Protein AF-A0A965MTM0-F1 (afdb_monomer_lite)

Foldseek 3Di:
DVVQLVCLLVPDDDDDDDPDQDPLRVLVVQLVVDDPVCSLVSLLSCLVRPAKDKGWDWFAWDVGDTDIQIFIDGSDPVNSVCSNVVVSVCRQVCLVVVVVVVGDASLNSLLVCVVVNTHPPVRSCVSHPDNVVNVVSNVD

Sequence (140 aa):
IASAITIAETGHLVFATLHTNSAAQSIDRMIDVFPSHQQPQIRSQLSNILMAICSQRLVPTIGGGRIAAAEILVATPAVRNIIREGKTHQLEAVIQTGAEHGMQSMDKTLVNLIHAGTISYEEARNYAIDIDELDRLMRS

Structure (mmCIF, N/CA/C/O backbone):
data_AF-A0A965MTM0-F1
#
_entry.id   AF-A0A965MTM0-F1
#
loop_
_atom_site.group_PDB
_atom_site.id
_atom_site.type_symbol
_atom_site.label_atom_id
_atom_site.label_alt_id
_atom_site.label_comp_id
_atom_site.label_asym_id
_atom_site.label_entity_id
_atom_site.label_seq_id
_atom_site.pdbx_PDB_ins_code
_atom_site.Cartn_x
_atom_site.Cartn_y
_atom_site.Cartn_z
_atom_site.occupancy
_atom_site.B_iso_or_equiv
_atom_site.auth_seq_id
_atom_site.auth_comp_id
_atom_site.auth_asym_id
_atom_site.auth_atom_id
_atom_site.pdbx_PDB_model_num
ATOM 1 N N . ILE A 1 1 ? -2.509 -9.564 -14.904 1.00 80.50 1 ILE A N 1
ATOM 2 C CA . ILE A 1 1 ? -1.545 -8.491 -14.545 1.00 80.50 1 ILE A CA 1
ATOM 3 C C . ILE A 1 1 ? -0.636 -8.151 -15.726 1.00 80.50 1 ILE A C 1
ATOM 5 O O . ILE A 1 1 ? -0.585 -6.985 -16.076 1.00 80.50 1 ILE A O 1
ATOM 9 N N . ALA A 1 2 ? -0.006 -9.122 -16.404 1.00 83.12 2 ALA A N 1
ATOM 10 C CA . ALA A 1 2 ? 0.876 -8.845 -17.551 1.00 83.12 2 ALA A CA 1
ATOM 11 C C . ALA A 1 2 ? 0.271 -7.921 -18.627 1.00 83.12 2 ALA A C 1
ATOM 13 O O . ALA A 1 2 ? 0.848 -6.882 -18.922 1.00 83.12 2 ALA A O 1
ATOM 14 N N . SER A 1 3 ? -0.933 -8.215 -19.127 1.00 87.50 3 SER A N 1
ATOM 15 C CA . SER A 1 3 ? -1.598 -7.347 -20.112 1.00 87.50 3 SER A CA 1
ATOM 16 C C . SER A 1 3 ? -1.882 -5.936 -19.583 1.00 87.50 3 SER A C 1
ATOM 18 O O . SER A 1 3 ? -1.810 -4.978 -20.341 1.00 87.50 3 SER A O 1
ATOM 20 N N . ALA A 1 4 ? -2.165 -5.789 -18.284 1.00 89.00 4 ALA A N 1
ATOM 21 C CA . ALA A 1 4 ? -2.399 -4.483 -17.666 1.00 89.00 4 ALA A CA 1
ATOM 22 C C . ALA A 1 4 ? -1.126 -3.622 -17.658 1.00 89.00 4 ALA A C 1
ATOM 24 O O . ALA A 1 4 ? -1.208 -2.427 -17.925 1.00 89.00 4 ALA A O 1
ATOM 25 N N . ILE A 1 5 ? 0.041 -4.236 -17.421 1.00 88.31 5 ILE A N 1
ATOM 26 C CA . ILE A 1 5 ? 1.348 -3.564 -17.482 1.00 88.31 5 ILE A CA 1
ATOM 27 C C . ILE A 1 5 ? 1.602 -3.035 -18.897 1.00 88.31 5 ILE A C 1
ATOM 29 O O . ILE A 1 5 ? 1.902 -1.857 -19.060 1.00 88.31 5 ILE A O 1
ATOM 33 N N . THR A 1 6 ? 1.397 -3.868 -19.921 1.00 89.38 6 THR A N 1
ATOM 34 C CA . THR A 1 6 ? 1.574 -3.460 -21.324 1.00 89.38 6 THR A CA 1
ATOM 35 C C . THR A 1 6 ? 0.621 -2.333 -21.724 1.00 89.38 6 THR A C 1
ATOM 37 O O . THR A 1 6 ? 1.037 -1.359 -22.342 1.00 89.38 6 THR A O 1
ATOM 40 N N . ILE A 1 7 ? -0.660 -2.429 -21.355 1.00 91.19 7 ILE A N 1
ATOM 41 C CA . ILE A 1 7 ? -1.649 -1.396 -21.693 1.00 91.19 7 ILE A CA 1
ATOM 42 C C . ILE A 1 7 ? -1.277 -0.061 -21.028 1.00 91.19 7 ILE A C 1
ATOM 44 O O . ILE A 1 7 ? -1.293 0.976 -21.694 1.00 91.19 7 ILE A O 1
ATOM 48 N N . ALA A 1 8 ? -0.870 -0.083 -19.757 1.00 93.31 8 ALA A N 1
ATOM 49 C CA . ALA A 1 8 ? -0.430 1.117 -19.050 1.00 93.31 8 ALA A CA 1
ATOM 50 C C . ALA A 1 8 ? 0.850 1.727 -19.651 1.00 93.31 8 ALA A C 1
ATOM 52 O O . ALA A 1 8 ? 0.950 2.945 -19.776 1.00 93.31 8 ALA A O 1
ATOM 53 N N . GLU A 1 9 ? 1.798 0.900 -20.100 1.00 90.56 9 GLU A N 1
ATOM 54 C CA . GLU A 1 9 ? 3.029 1.351 -20.769 1.00 90.56 9 GLU A CA 1
ATOM 55 C C . GLU A 1 9 ? 2.751 2.080 -22.096 1.00 90.56 9 GLU A C 1
ATOM 57 O O . GLU A 1 9 ? 3.474 3.001 -22.465 1.00 90.56 9 GLU A O 1
ATOM 62 N N . THR A 1 10 ? 1.652 1.739 -22.777 1.00 93.38 10 THR A N 1
ATOM 63 C CA . THR A 1 10 ? 1.199 2.433 -23.999 1.00 93.38 10 THR A CA 1
ATOM 64 C C . THR A 1 10 ? 0.397 3.718 -23.741 1.00 93.38 10 THR A C 1
ATOM 66 O O . THR A 1 10 ? -0.134 4.301 -24.684 1.00 93.38 10 THR A O 1
ATOM 69 N N . GLY A 1 11 ? 0.301 4.178 -22.487 1.00 92.19 11 GLY A N 1
ATOM 70 C CA . GLY A 1 11 ? -0.297 5.472 -22.131 1.00 92.19 11 GLY A CA 1
ATOM 71 C C . GLY A 1 11 ? -1.769 5.433 -21.709 1.00 92.19 11 GLY A C 1
ATOM 72 O O . GLY A 1 11 ? -2.384 6.486 -21.549 1.00 92.19 11 GLY A O 1
ATOM 73 N N . HIS A 1 12 ? -2.349 4.250 -21.505 1.00 96.81 12 HIS A N 1
ATOM 74 C CA . HIS A 1 12 ? -3.726 4.116 -21.025 1.00 96.81 12 HIS A CA 1
ATOM 75 C C . HIS A 1 12 ? -3.786 4.094 -19.493 1.00 96.81 12 HIS A C 1
ATOM 77 O O . HIS A 1 12 ? -2.943 3.489 -18.832 1.00 96.81 12 HIS A O 1
ATOM 83 N N . LEU A 1 13 ? -4.839 4.674 -18.915 1.00 96.19 13 LEU A N 1
ATOM 84 C CA . LEU A 1 13 ? -5.141 4.482 -17.498 1.00 96.19 13 LEU A CA 1
ATOM 85 C C . LEU A 1 13 ? -5.776 3.103 -17.293 1.00 96.19 13 LEU A C 1
ATOM 87 O O . LEU A 1 13 ? -6.840 2.816 -17.842 1.00 96.19 13 LEU A O 1
ATOM 91 N N . VAL A 1 14 ? -5.135 2.264 -16.482 1.00 96.81 14 VAL A N 1
ATOM 92 C CA . VAL A 1 14 ? -5.587 0.896 -16.213 1.00 96.81 14 VAL A CA 1
ATOM 93 C C . VAL A 1 14 ? -5.918 0.732 -14.739 1.00 96.81 14 VAL A C 1
ATOM 95 O O . VAL A 1 14 ? -5.100 1.035 -13.874 1.00 96.81 14 VAL A O 1
ATOM 98 N N . PHE A 1 15 ? -7.097 0.180 -14.465 1.00 96.25 15 PHE A N 1
ATOM 99 C CA . PHE A 1 15 ? -7.473 -0.298 -13.141 1.00 96.25 15 PHE A CA 1
ATOM 100 C C . PHE A 1 15 ? -7.349 -1.818 -13.098 1.00 96.25 15 PHE A C 1
ATOM 102 O O . PHE A 1 15 ? -7.802 -2.519 -14.003 1.00 96.25 15 PHE A O 1
ATOM 109 N N . ALA A 1 16 ? -6.731 -2.328 -12.038 1.00 95.06 16 ALA A N 1
ATOM 110 C CA . ALA A 1 16 ? -6.593 -3.754 -11.789 1.00 95.06 16 ALA A CA 1
ATOM 111 C C . ALA A 1 16 ? -6.789 -4.039 -10.299 1.00 95.06 16 ALA A C 1
ATOM 113 O O . ALA A 1 16 ? -6.523 -3.183 -9.458 1.00 95.06 16 ALA A O 1
ATOM 114 N N . THR A 1 17 ? -7.237 -5.251 -9.982 1.00 95.81 17 THR A N 1
ATOM 115 C CA . THR A 1 17 ? -7.445 -5.709 -8.607 1.00 95.81 17 THR A CA 1
ATOM 116 C C . THR A 1 17 ? -6.544 -6.900 -8.298 1.00 95.81 17 THR A C 1
ATOM 118 O O . THR A 1 17 ? -6.274 -7.747 -9.155 1.00 95.81 17 THR A O 1
ATOM 121 N N . LEU A 1 18 ? -6.040 -6.942 -7.066 1.00 95.62 18 LEU A N 1
ATOM 122 C CA . LEU A 1 18 ? -5.237 -8.033 -6.523 1.00 95.62 18 LEU A CA 1
ATOM 123 C C . LEU A 1 18 ? -5.784 -8.426 -5.147 1.00 95.62 18 LEU A C 1
ATOM 125 O O . LEU A 1 18 ? -6.395 -7.617 -4.456 1.00 95.62 18 LEU A O 1
ATOM 129 N N . HIS A 1 19 ? -5.537 -9.674 -4.754 1.00 94.69 19 HIS A N 1
ATOM 130 C CA . HIS A 1 19 ? -5.898 -10.206 -3.438 1.00 94.69 19 HIS A CA 1
ATOM 131 C C . HIS A 1 19 ? -4.686 -10.147 -2.503 1.00 94.69 19 HIS A C 1
ATOM 133 O O . HIS A 1 19 ? -4.147 -11.172 -2.091 1.00 94.69 19 HIS A O 1
ATOM 139 N N . THR A 1 20 ? -4.212 -8.934 -2.251 1.00 94.50 20 THR A N 1
ATOM 140 C CA . THR A 1 20 ? -3.052 -8.633 -1.408 1.00 94.50 20 THR A CA 1
ATOM 141 C C . THR A 1 20 ? -3.453 -7.676 -0.298 1.00 94.50 20 THR A C 1
ATOM 143 O O . THR A 1 20 ? -4.433 -6.944 -0.395 1.00 94.50 20 THR A O 1
ATOM 146 N N . ASN A 1 21 ? -2.698 -7.728 0.788 1.00 92.00 21 ASN A N 1
ATOM 147 C CA . ASN A 1 21 ? -3.033 -7.079 2.045 1.00 92.00 21 ASN A CA 1
ATOM 148 C C . ASN A 1 21 ? -2.379 -5.707 2.231 1.00 92.00 21 ASN A C 1
ATOM 150 O O . ASN A 1 21 ? -2.842 -4.943 3.070 1.00 92.00 21 ASN A O 1
ATOM 154 N N . SER A 1 22 ? -1.330 -5.407 1.466 1.00 95.38 22 SER A N 1
ATOM 155 C CA . SER A 1 22 ? -0.614 -4.132 1.503 1.00 95.38 22 SER A CA 1
ATOM 156 C C . SER A 1 22 ? -0.092 -3.747 0.123 1.00 95.38 22 SER A C 1
ATOM 158 O O . SER A 1 22 ? -0.040 -4.562 -0.809 1.00 95.38 22 SER A O 1
ATOM 160 N N . ALA A 1 23 ? 0.342 -2.501 -0.013 1.00 96.75 23 ALA A N 1
ATOM 161 C CA . ALA A 1 23 ? 0.907 -1.958 -1.230 1.00 96.75 23 ALA A CA 1
ATOM 162 C C . ALA A 1 23 ? 2.249 -2.620 -1.561 1.00 96.75 23 ALA A C 1
ATOM 164 O O . ALA A 1 23 ? 2.482 -2.973 -2.718 1.00 96.75 23 ALA A O 1
ATOM 165 N N . ALA A 1 24 ? 3.086 -2.874 -0.548 1.00 96.31 24 ALA A N 1
ATOM 166 C CA . ALA A 1 24 ? 4.340 -3.609 -0.711 1.00 96.31 24 ALA A CA 1
ATOM 167 C C . ALA A 1 24 ? 4.087 -5.027 -1.247 1.00 96.31 24 ALA A C 1
ATOM 169 O O . ALA A 1 24 ? 4.606 -5.385 -2.303 1.00 96.31 24 ALA A O 1
ATOM 170 N N . GLN A 1 25 ? 3.183 -5.780 -0.607 1.00 96.12 25 GLN A N 1
ATOM 171 C CA . GLN A 1 25 ? 2.831 -7.131 -1.052 1.00 96.12 25 GLN A CA 1
ATOM 172 C C . GLN A 1 25 ? 2.213 -7.132 -2.457 1.00 96.12 25 GLN A C 1
ATOM 174 O O . GLN A 1 25 ? 2.441 -8.052 -3.240 1.00 96.12 25 GLN A O 1
ATOM 179 N N . SER A 1 26 ? 1.429 -6.106 -2.795 1.00 96.88 26 SER A N 1
ATOM 180 C CA . SER A 1 26 ? 0.857 -5.943 -4.134 1.00 96.88 26 SER A CA 1
ATOM 181 C C . SER A 1 26 ? 1.950 -5.809 -5.195 1.00 96.88 26 SER A C 1
ATOM 183 O O . SER A 1 26 ? 1.860 -6.445 -6.243 1.00 96.88 26 SER A O 1
ATOM 185 N N . ILE A 1 27 ? 2.994 -5.022 -4.922 1.00 97.00 27 ILE A N 1
ATOM 186 C CA . ILE A 1 27 ? 4.141 -4.849 -5.824 1.00 97.00 27 ILE A CA 1
ATOM 187 C C . ILE A 1 27 ? 4.918 -6.153 -5.974 1.00 97.00 27 ILE A C 1
ATOM 189 O O . ILE A 1 27 ? 5.141 -6.582 -7.107 1.00 97.00 27 ILE A O 1
ATOM 193 N N . ASP A 1 28 ? 5.261 -6.810 -4.865 1.00 96.31 28 ASP A N 1
ATOM 194 C CA . ASP A 1 28 ? 5.970 -8.094 -4.898 1.00 96.31 28 ASP A CA 1
ATOM 195 C C . ASP A 1 28 ? 5.166 -9.126 -5.696 1.00 96.31 28 ASP A C 1
ATOM 197 O O . ASP A 1 28 ? 5.670 -9.730 -6.641 1.00 96.31 28 ASP A O 1
ATOM 201 N N . ARG A 1 29 ? 3.854 -9.228 -5.443 1.00 95.69 29 ARG A N 1
ATOM 202 C CA . ARG A 1 29 ? 2.974 -10.148 -6.170 1.00 95.69 29 ARG A CA 1
ATOM 203 C C . ARG A 1 29 ? 2.872 -9.827 -7.661 1.00 95.69 29 ARG A C 1
ATOM 205 O O . ARG A 1 29 ? 2.772 -10.754 -8.462 1.00 95.69 29 ARG A O 1
ATOM 212 N N . MET A 1 30 ? 2.876 -8.551 -8.049 1.00 95.56 30 MET A N 1
ATOM 213 C CA . MET A 1 30 ? 2.887 -8.151 -9.461 1.00 95.56 30 MET A CA 1
ATOM 214 C C . MET A 1 30 ? 4.183 -8.559 -10.171 1.00 95.56 30 MET A C 1
ATOM 216 O O . MET A 1 30 ? 4.140 -8.825 -11.370 1.00 95.56 30 MET A O 1
ATOM 220 N N . ILE A 1 31 ? 5.308 -8.632 -9.457 1.00 95.75 31 ILE A N 1
ATOM 221 C CA . ILE A 1 31 ? 6.614 -9.022 -10.005 1.00 95.75 31 ILE A CA 1
ATOM 222 C C . ILE A 1 31 ? 6.772 -10.552 -10.007 1.00 95.75 31 ILE A C 1
ATOM 224 O O . ILE A 1 31 ? 7.181 -11.127 -11.015 1.00 95.75 31 ILE A O 1
ATOM 228 N N . ASP A 1 32 ? 6.385 -11.225 -8.924 1.00 94.69 32 ASP A N 1
ATOM 229 C CA . ASP A 1 32 ? 6.627 -12.657 -8.696 1.00 94.69 32 ASP A CA 1
ATOM 230 C C . ASP A 1 32 ? 5.834 -13.594 -9.614 1.00 94.69 32 ASP A C 1
ATOM 232 O O . ASP A 1 32 ? 6.151 -14.777 -9.723 1.00 94.69 32 ASP A O 1
ATOM 236 N N . VAL A 1 33 ? 4.806 -13.091 -10.304 1.00 94.00 33 VAL A N 1
ATOM 237 C CA . VAL A 1 33 ? 4.089 -13.873 -11.328 1.00 94.00 33 VAL A CA 1
ATOM 238 C C . VAL A 1 33 ? 4.915 -14.089 -12.599 1.00 94.00 33 V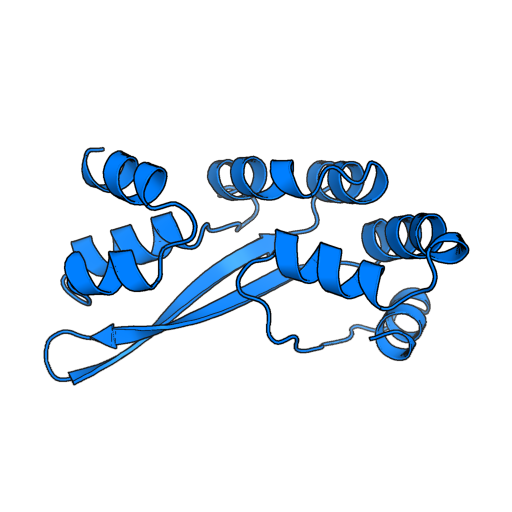AL A C 1
ATOM 240 O O . VAL A 1 33 ? 4.529 -14.903 -13.438 1.00 94.00 33 VAL A O 1
ATOM 243 N N . PHE A 1 34 ? 6.031 -13.373 -12.757 1.00 94.94 34 PHE A N 1
ATOM 244 C CA . PHE A 1 34 ? 6.928 -13.503 -13.898 1.00 94.94 34 PHE A CA 1
ATOM 245 C C . PHE A 1 34 ? 8.147 -14.378 -13.569 1.00 94.94 34 PHE A C 1
ATOM 247 O O . PHE A 1 34 ? 8.614 -14.395 -12.425 1.00 94.94 34 PHE A O 1
ATOM 254 N N . PRO A 1 35 ? 8.725 -15.067 -14.574 1.00 96.81 35 PRO A N 1
ATOM 255 C CA . PRO A 1 35 ? 9.971 -15.810 -14.409 1.00 96.81 35 PRO A CA 1
ATOM 256 C C . PRO A 1 35 ? 11.102 -14.930 -13.865 1.00 96.81 35 PRO A C 1
ATOM 258 O O . PRO A 1 35 ? 11.241 -13.779 -14.277 1.00 96.81 35 PRO A O 1
ATOM 261 N N . SER A 1 36 ? 11.973 -15.483 -13.016 1.00 95.56 36 SER A N 1
ATOM 262 C CA . SER A 1 36 ? 13.019 -14.726 -12.303 1.00 95.56 36 SER A CA 1
ATOM 263 C C . SER A 1 36 ? 13.927 -13.886 -13.209 1.00 95.56 36 SER A C 1
ATOM 265 O O . SER A 1 36 ? 14.341 -12.799 -12.822 1.00 95.56 36 SER A O 1
ATOM 267 N N . HIS A 1 37 ? 14.197 -14.339 -14.438 1.00 96.31 37 HIS A N 1
ATOM 268 C CA . HIS A 1 37 ? 15.009 -13.592 -15.405 1.00 96.31 37 HIS A CA 1
ATOM 269 C C . HIS A 1 37 ? 14.312 -12.334 -15.961 1.00 96.31 37 HIS A C 1
ATOM 271 O O . HIS A 1 37 ? 14.991 -11.421 -16.417 1.00 96.31 37 HIS A O 1
ATOM 277 N N . GLN A 1 38 ? 12.975 -12.266 -15.918 1.00 96.12 38 GLN A N 1
ATOM 278 C CA . GLN A 1 38 ? 12.182 -11.114 -16.375 1.00 96.12 38 GLN A CA 1
ATOM 279 C C . GLN A 1 38 ? 11.871 -10.135 -15.241 1.00 96.12 38 GLN A C 1
ATOM 281 O O . GLN A 1 38 ? 11.613 -8.960 -15.495 1.00 96.12 38 GLN A O 1
ATOM 286 N N . GLN A 1 39 ? 11.911 -10.587 -13.985 1.00 96.44 39 GLN A N 1
ATOM 287 C CA . G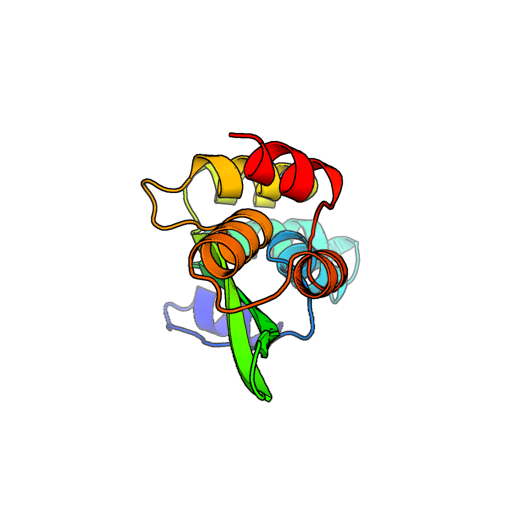LN A 1 39 ? 11.541 -9.772 -12.826 1.00 96.44 39 GLN A CA 1
ATOM 288 C C . GLN A 1 39 ? 12.275 -8.421 -12.737 1.00 96.44 39 GLN A C 1
ATOM 290 O O . GLN A 1 39 ? 11.605 -7.433 -12.432 1.00 96.44 39 GLN A O 1
ATOM 295 N N . PRO A 1 40 ? 13.589 -8.300 -13.038 1.00 96.62 40 PRO A N 1
ATOM 296 C CA . PRO 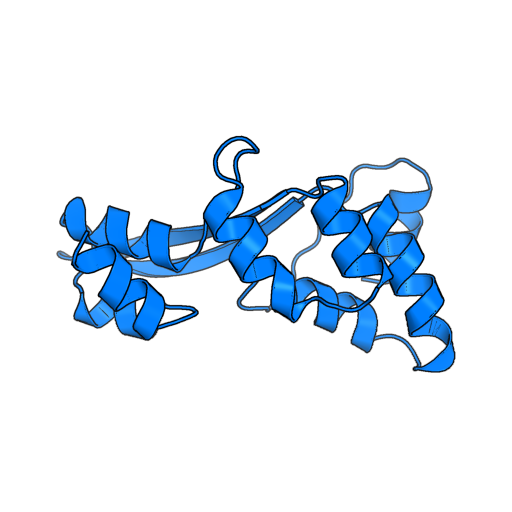A 1 40 ? 14.259 -6.996 -13.040 1.00 96.62 40 PRO A CA 1
ATOM 297 C C . PRO A 1 40 ? 13.661 -6.014 -14.058 1.00 96.62 40 PRO A C 1
ATOM 299 O O . PRO A 1 40 ? 13.478 -4.834 -13.754 1.00 96.62 40 PRO A O 1
ATOM 302 N N . GLN A 1 41 ? 13.304 -6.501 -15.251 1.00 95.12 41 GLN A N 1
ATOM 303 C CA . GLN A 1 41 ? 12.667 -5.689 -16.287 1.00 95.12 41 GLN A CA 1
ATOM 304 C C . GLN A 1 41 ? 11.256 -5.270 -15.864 1.00 95.12 41 GLN A C 1
ATOM 306 O O . GLN A 1 41 ? 10.945 -4.080 -15.895 1.00 95.12 41 GLN A O 1
ATOM 311 N N . ILE A 1 42 ? 10.437 -6.221 -15.404 1.00 96.00 42 ILE A N 1
ATOM 312 C CA . ILE A 1 42 ? 9.066 -5.961 -14.939 1.00 96.00 42 ILE A CA 1
ATOM 313 C C . ILE A 1 42 ? 9.057 -4.944 -13.800 1.00 96.00 42 ILE A C 1
ATOM 315 O O . ILE A 1 42 ? 8.233 -4.035 -13.779 1.00 96.00 42 ILE A O 1
ATOM 319 N N . ARG A 1 43 ? 10.007 -5.052 -12.872 1.00 96.44 43 ARG A N 1
ATOM 320 C CA . ARG A 1 43 ? 10.187 -4.111 -11.765 1.00 96.44 43 ARG A CA 1
ATOM 321 C C . ARG A 1 43 ? 10.492 -2.698 -12.253 1.00 96.44 43 ARG A C 1
ATOM 323 O O . ARG A 1 43 ? 9.885 -1.741 -11.776 1.00 96.44 43 ARG A O 1
ATOM 330 N N . SER A 1 44 ? 11.396 -2.565 -13.224 1.00 95.62 44 SER A N 1
ATOM 331 C CA . SER A 1 44 ? 11.699 -1.275 -13.851 1.00 95.62 44 SER A CA 1
ATOM 332 C C . SER A 1 44 ? 10.465 -0.687 -14.544 1.00 95.62 44 SER A C 1
ATOM 334 O O . SER A 1 44 ? 10.114 0.466 -14.290 1.00 95.62 44 SER A O 1
ATOM 336 N N . GLN A 1 45 ? 9.745 -1.491 -15.333 1.00 95.50 45 GLN A N 1
ATOM 337 C CA . GLN A 1 45 ? 8.513 -1.066 -16.004 1.00 95.50 45 GLN A CA 1
ATOM 338 C C . GLN A 1 45 ? 7.450 -0.621 -14.998 1.00 95.50 45 GLN A C 1
ATOM 340 O O . GLN A 1 45 ? 6.950 0.498 -15.094 1.00 95.50 45 GLN A O 1
ATOM 345 N N . LEU A 1 46 ? 7.173 -1.444 -13.981 1.00 96.31 46 LEU A N 1
ATOM 346 C CA . LEU A 1 46 ? 6.209 -1.148 -12.923 1.00 96.31 46 LEU A CA 1
ATOM 347 C C . LEU A 1 46 ? 6.551 0.161 -12.200 1.00 96.31 46 LEU A C 1
ATOM 349 O O . LEU A 1 46 ? 5.660 0.973 -11.966 1.00 96.31 46 LEU A O 1
ATOM 353 N N . SER A 1 47 ? 7.836 0.416 -11.926 1.00 97.06 47 SER A N 1
ATOM 354 C CA . SER A 1 47 ? 8.287 1.678 -11.322 1.00 97.06 47 SER A CA 1
ATOM 355 C C . SER A 1 47 ? 7.958 2.914 -12.168 1.00 97.06 47 SER A C 1
ATOM 357 O O . SER A 1 47 ? 7.854 4.011 -11.625 1.00 97.06 47 SER A O 1
ATOM 359 N N . ASN A 1 48 ? 7.773 2.768 -13.480 1.00 95.06 48 ASN A N 1
ATOM 360 C CA . ASN A 1 48 ? 7.459 3.873 -14.385 1.00 95.06 48 ASN A CA 1
ATOM 361 C C . ASN A 1 48 ? 5.948 4.037 -14.600 1.00 95.06 48 ASN A C 1
ATOM 363 O O . ASN A 1 48 ? 5.472 5.166 -14.683 1.00 95.06 48 ASN A O 1
ATOM 367 N N . ILE A 1 49 ? 5.185 2.944 -14.620 1.00 96.06 49 ILE A N 1
ATOM 368 C CA . ILE A 1 49 ? 3.745 2.985 -14.935 1.00 96.06 49 ILE A CA 1
ATOM 369 C C . ILE A 1 49 ? 2.829 3.026 -13.705 1.00 96.06 49 ILE A C 1
ATOM 371 O O . ILE A 1 49 ? 1.672 3.420 -13.827 1.00 96.06 49 ILE A O 1
ATOM 375 N N . LEU A 1 50 ? 3.303 2.607 -12.525 1.00 97.31 50 LEU A N 1
ATOM 376 C CA . LEU A 1 50 ? 2.476 2.606 -11.318 1.00 97.31 50 LEU A CA 1
ATOM 377 C C . LEU A 1 50 ? 2.079 4.043 -10.959 1.00 97.31 50 LEU A C 1
ATOM 379 O O . LEU A 1 50 ? 2.920 4.943 -10.969 1.00 97.31 50 LEU A O 1
ATOM 383 N N . MET A 1 51 ? 0.805 4.242 -10.615 1.00 97.56 51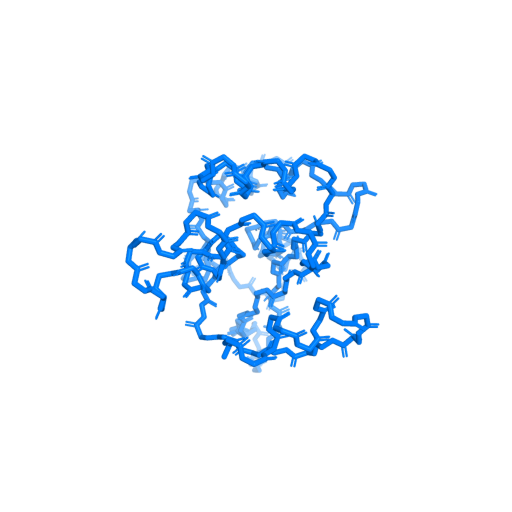 MET A N 1
ATOM 384 C CA . MET A 1 51 ? 0.274 5.541 -10.186 1.00 97.56 51 MET A CA 1
ATOM 385 C C . MET A 1 51 ? -0.065 5.550 -8.698 1.00 97.56 51 MET A C 1
ATOM 387 O O . MET A 1 51 ? 0.418 6.407 -7.960 1.00 97.56 51 MET A O 1
ATOM 391 N N . ALA A 1 52 ? -0.856 4.578 -8.252 1.00 98.06 52 ALA A N 1
ATOM 392 C CA . ALA A 1 52 ? -1.217 4.406 -6.855 1.00 98.06 52 ALA A CA 1
ATOM 393 C C . ALA A 1 52 ? -1.620 2.953 -6.576 1.00 98.06 52 ALA A C 1
ATOM 395 O O . ALA A 1 52 ? -1.967 2.211 -7.497 1.00 98.06 52 ALA A O 1
ATOM 396 N N . ILE A 1 53 ? -1.597 2.570 -5.302 1.00 98.38 53 ILE A N 1
ATOM 397 C CA . ILE A 1 53 ? -2.175 1.322 -4.800 1.00 98.38 53 ILE A CA 1
ATOM 398 C C . ILE A 1 53 ? -3.101 1.668 -3.641 1.00 98.38 53 ILE A C 1
ATOM 400 O O . ILE A 1 53 ? -2.731 2.450 -2.768 1.00 98.38 53 ILE A O 1
ATOM 404 N N . CYS A 1 54 ? -4.292 1.075 -3.643 1.00 98.19 54 CYS A N 1
ATOM 405 C CA . CYS A 1 54 ? -5.240 1.151 -2.542 1.00 98.19 54 CYS A CA 1
ATOM 406 C C . CYS A 1 54 ? -5.495 -0.264 -2.015 1.00 98.19 54 CYS A C 1
ATOM 408 O O . CYS A 1 54 ? -6.106 -1.077 -2.712 1.00 98.19 54 CYS A O 1
ATOM 410 N N . SER A 1 55 ? -5.015 -0.554 -0.807 1.00 97.31 55 SER A N 1
ATOM 411 C CA . SER A 1 55 ? -5.234 -1.837 -0.127 1.00 97.31 55 SER A CA 1
ATOM 412 C C . SER A 1 55 ? -6.376 -1.662 0.867 1.00 97.31 55 SER A C 1
ATOM 414 O O . SER A 1 55 ? -6.282 -0.825 1.761 1.00 97.31 55 SER A O 1
ATOM 416 N N . GLN A 1 56 ? -7.464 -2.419 0.724 1.00 97.25 56 GLN A N 1
ATOM 417 C CA . GLN A 1 56 ? -8.687 -2.213 1.507 1.00 97.25 56 GLN A CA 1
ATOM 418 C C . GLN A 1 56 ? -9.014 -3.415 2.389 1.00 97.25 56 GLN A C 1
ATOM 420 O O . GLN A 1 56 ? -8.882 -4.567 1.976 1.00 97.25 56 GLN A O 1
ATOM 425 N N . ARG A 1 57 ? -9.507 -3.134 3.596 1.00 96.00 57 ARG A N 1
ATOM 426 C CA . ARG A 1 57 ? -10.012 -4.117 4.556 1.00 96.00 57 ARG A CA 1
ATOM 427 C C . ARG A 1 57 ? -11.362 -3.650 5.081 1.00 96.00 57 ARG A C 1
ATOM 429 O O . ARG A 1 57 ? -11.510 -2.505 5.490 1.00 96.00 57 ARG A O 1
ATOM 436 N N . LEU A 1 58 ? -12.355 -4.535 5.077 1.00 97.31 58 LEU A N 1
ATOM 437 C CA . LEU A 1 58 ? -13.641 -4.250 5.712 1.00 97.31 58 LEU A CA 1
ATOM 438 C C . LEU A 1 58 ? -13.573 -4.667 7.181 1.00 97.31 58 LEU A C 1
ATOM 440 O O . LEU A 1 58 ? -13.513 -5.858 7.475 1.00 97.31 58 LEU A O 1
ATOM 444 N N . VAL A 1 59 ? -13.622 -3.713 8.098 1.00 98.06 59 VAL A N 1
ATOM 445 C CA . VAL A 1 59 ? -13.516 -3.954 9.542 1.00 98.06 59 VAL A CA 1
ATOM 446 C C . VAL A 1 59 ? -14.913 -3.915 10.168 1.00 98.06 59 VAL A C 1
ATOM 448 O O . VAL A 1 59 ? -15.692 -3.023 9.817 1.00 98.06 59 VAL A O 1
ATOM 451 N N . PRO A 1 60 ? -15.282 -4.869 11.041 1.00 98.25 60 PRO A N 1
ATOM 452 C CA . PRO A 1 60 ? -16.537 -4.815 11.787 1.00 98.25 60 PRO A CA 1
ATOM 453 C C . PRO A 1 60 ? -16.656 -3.529 12.613 1.00 98.25 60 PRO A C 1
ATOM 455 O O . PRO A 1 60 ? -15.707 -3.121 13.279 1.00 98.25 60 PRO A O 1
ATOM 458 N N . THR A 1 61 ? -17.825 -2.891 12.575 1.00 98.44 61 THR A N 1
ATOM 459 C CA . THR A 1 61 ? -18.102 -1.665 13.337 1.00 98.44 61 THR A CA 1
ATOM 460 C C . THR A 1 61 ? -18.813 -1.958 14.652 1.00 98.44 61 THR A C 1
ATOM 462 O O . THR A 1 61 ? -19.584 -2.917 14.769 1.00 98.44 61 THR A O 1
ATOM 465 N N . ILE A 1 62 ? -18.601 -1.093 15.644 1.00 97.81 62 ILE A N 1
ATOM 466 C CA . ILE A 1 62 ? -19.371 -1.118 16.891 1.00 97.81 62 ILE A CA 1
ATOM 467 C C . ILE A 1 62 ? -20.840 -0.827 16.549 1.00 97.81 62 ILE A C 1
ATOM 469 O O . ILE A 1 62 ? -21.143 0.124 15.834 1.00 97.81 62 ILE A O 1
ATOM 473 N N . GLY A 1 63 ? -21.760 -1.663 17.035 1.00 94.00 63 GLY A N 1
ATOM 474 C CA . GLY A 1 63 ? -23.191 -1.549 16.721 1.00 94.00 63 GLY A CA 1
ATOM 475 C C . GLY A 1 63 ? -23.633 -2.263 15.436 1.00 94.00 63 GLY A C 1
ATOM 476 O O . GLY A 1 63 ? -24.819 -2.241 15.117 1.00 94.00 63 GLY A O 1
ATOM 477 N N . GLY A 1 64 ? -22.719 -2.954 14.743 1.00 94.69 64 GLY A N 1
ATOM 478 C CA . GLY A 1 64 ? -23.016 -3.766 13.561 1.00 94.69 64 GLY A CA 1
ATOM 479 C C . GLY A 1 64 ? -22.727 -3.052 12.239 1.00 94.69 64 GLY A C 1
ATOM 480 O O . GLY A 1 64 ? -22.641 -1.829 12.177 1.00 94.69 64 GLY A O 1
ATOM 481 N N . GLY A 1 65 ? -22.565 -3.840 11.173 1.00 97.50 65 GLY A N 1
ATOM 482 C CA . GLY A 1 65 ? -22.073 -3.361 9.878 1.00 97.50 65 GLY A CA 1
ATOM 483 C C . GLY A 1 65 ? -20.555 -3.507 9.726 1.00 97.50 65 GLY A C 1
ATOM 484 O O . GLY A 1 65 ? -19.894 -4.196 10.506 1.00 97.50 65 GLY A O 1
ATOM 485 N N . ARG A 1 66 ? -20.011 -2.914 8.657 1.00 98.31 66 ARG A N 1
ATOM 486 C CA . ARG A 1 66 ? -18.570 -2.884 8.367 1.00 98.31 66 ARG A CA 1
ATOM 487 C C . ARG A 1 66 ? -18.184 -1.537 7.772 1.00 98.31 66 ARG A C 1
ATOM 489 O O . ARG A 1 66 ? -18.973 -0.941 7.042 1.00 98.31 66 ARG A O 1
ATOM 496 N N . ILE A 1 67 ? -16.950 -1.115 8.021 1.00 98.25 67 ILE A N 1
ATOM 497 C CA . ILE A 1 67 ? -16.345 0.080 7.429 1.00 98.25 67 ILE A CA 1
ATOM 498 C C . ILE A 1 67 ? -15.073 -0.288 6.665 1.00 98.25 67 ILE A C 1
ATOM 500 O O . ILE A 1 67 ? -14.368 -1.223 7.040 1.00 98.25 67 ILE A O 1
ATOM 504 N N . ALA A 1 68 ? -14.779 0.427 5.581 1.00 97.25 68 ALA A N 1
ATOM 505 C CA . ALA A 1 68 ? -13.533 0.250 4.847 1.00 97.25 68 ALA A CA 1
ATOM 506 C C . ALA A 1 68 ? -12.389 1.000 5.545 1.00 97.25 68 ALA A C 1
ATOM 508 O O . ALA A 1 68 ? -12.399 2.227 5.616 1.00 97.25 68 ALA A O 1
ATOM 509 N N . ALA A 1 69 ? -11.392 0.257 6.019 1.00 97.94 69 ALA A N 1
ATOM 510 C CA . ALA A 1 69 ? -10.063 0.771 6.315 1.00 97.94 69 ALA A CA 1
ATOM 511 C C . ALA A 1 69 ? -9.191 0.609 5.063 1.00 97.94 69 ALA A C 1
ATOM 513 O O . ALA A 1 69 ? -9.243 -0.430 4.398 1.00 97.94 69 ALA A O 1
ATOM 514 N N . ALA A 1 70 ? -8.422 1.636 4.713 1.00 97.06 70 ALA A N 1
ATOM 515 C CA . ALA A 1 70 ? -7.649 1.663 3.482 1.00 97.06 70 ALA A CA 1
ATOM 516 C C . ALA A 1 70 ? -6.222 2.151 3.723 1.00 97.06 70 ALA A C 1
ATOM 518 O O . ALA A 1 70 ? -6.000 3.180 4.352 1.00 97.06 70 ALA A O 1
ATOM 519 N N . GLU A 1 71 ? -5.269 1.432 3.148 1.00 98.12 71 GLU A N 1
ATOM 520 C CA . GLU A 1 71 ? -3.910 1.903 2.928 1.00 98.12 71 GLU A CA 1
ATOM 521 C C . GLU A 1 71 ? -3.809 2.485 1.517 1.00 98.12 71 GLU A C 1
ATOM 523 O O . GLU A 1 71 ? -4.342 1.913 0.561 1.00 98.12 71 GLU A O 1
ATOM 528 N N . ILE A 1 72 ? -3.117 3.612 1.382 1.00 98.38 72 ILE A N 1
ATOM 529 C CA . ILE A 1 72 ? -2.912 4.315 0.119 1.00 98.38 72 ILE A CA 1
ATOM 530 C C . ILE A 1 72 ? -1.417 4.568 -0.068 1.00 98.38 72 ILE A C 1
ATOM 532 O O . ILE A 1 72 ? -0.795 5.295 0.707 1.00 98.38 72 ILE A O 1
ATOM 536 N N . LEU A 1 73 ? -0.863 4.012 -1.145 1.00 98.62 73 LEU A N 1
ATOM 537 C CA . LEU A 1 73 ? 0.469 4.325 -1.660 1.00 98.62 73 LEU A CA 1
ATOM 538 C C . LEU A 1 73 ? 0.321 5.146 -2.942 1.00 98.62 73 LEU A C 1
ATOM 540 O O . LEU A 1 73 ? -0.392 4.736 -3.858 1.00 98.62 73 LEU A O 1
ATOM 544 N N . VAL A 1 74 ? 1.062 6.248 -3.053 1.00 98.44 74 VAL A N 1
ATOM 545 C CA . VAL A 1 74 ? 1.161 7.052 -4.283 1.00 98.44 74 VAL A CA 1
ATOM 546 C C . VAL A 1 74 ? 2.567 6.918 -4.869 1.00 98.44 74 VAL A C 1
ATOM 548 O O . VAL A 1 74 ? 3.560 6.952 -4.145 1.00 98.44 74 VAL A O 1
ATOM 551 N N . ALA A 1 75 ? 2.687 6.754 -6.187 1.00 97.75 75 ALA A N 1
ATOM 552 C CA . ALA A 1 75 ? 3.965 6.506 -6.855 1.00 97.75 75 ALA A CA 1
ATOM 553 C C . ALA A 1 75 ? 4.809 7.787 -7.039 1.00 97.75 75 ALA A C 1
ATOM 555 O O . ALA A 1 75 ? 4.995 8.286 -8.155 1.00 97.75 75 ALA A O 1
ATOM 556 N N . THR A 1 76 ? 5.343 8.313 -5.936 1.00 98.25 76 THR A N 1
ATOM 557 C CA . THR A 1 76 ? 6.307 9.429 -5.917 1.00 98.25 76 THR A CA 1
ATOM 558 C C . THR A 1 76 ? 7.678 9.000 -6.463 1.00 98.25 76 THR A C 1
ATOM 560 O O . THR A 1 76 ? 7.962 7.802 -6.529 1.00 98.25 76 THR A O 1
ATOM 563 N N . PRO A 1 77 ? 8.584 9.933 -6.822 1.00 97.69 77 PRO A N 1
ATOM 564 C CA . PRO A 1 77 ? 9.937 9.577 -7.263 1.00 97.69 77 PRO A CA 1
ATOM 565 C C . PRO A 1 77 ? 10.689 8.650 -6.291 1.00 97.69 77 PRO A C 1
ATOM 567 O O . PRO A 1 77 ? 11.363 7.721 -6.737 1.00 97.69 77 PRO A O 1
ATOM 570 N N . ALA A 1 78 ? 10.517 8.842 -4.977 1.00 97.38 78 ALA A N 1
ATOM 571 C CA . ALA A 1 78 ? 11.107 7.984 -3.949 1.00 97.38 78 ALA A CA 1
ATOM 572 C C . ALA A 1 78 ? 10.546 6.552 -4.000 1.00 97.38 78 ALA A C 1
ATOM 574 O O . ALA A 1 78 ? 11.315 5.594 -4.072 1.00 97.38 78 ALA A O 1
ATOM 575 N N . VAL A 1 79 ? 9.217 6.401 -4.060 1.00 98.25 79 VAL A N 1
ATOM 576 C CA . VAL A 1 79 ? 8.548 5.093 -4.197 1.00 98.25 79 VAL A CA 1
ATOM 577 C C . VAL A 1 79 ? 9.010 4.372 -5.460 1.00 98.25 79 VAL A C 1
ATOM 579 O O . VAL A 1 79 ? 9.349 3.192 -5.421 1.00 98.25 79 VAL A O 1
ATOM 582 N N . ARG A 1 80 ? 9.093 5.087 -6.585 1.00 98.38 80 ARG A N 1
ATOM 583 C CA . ARG A 1 80 ? 9.563 4.524 -7.859 1.00 98.38 80 ARG A CA 1
ATOM 584 C C . ARG A 1 80 ? 10.999 4.017 -7.755 1.00 98.38 80 ARG A C 1
ATOM 586 O O . ARG A 1 80 ? 11.302 2.945 -8.276 1.00 98.38 80 ARG A O 1
ATOM 593 N N . ASN A 1 81 ? 11.871 4.748 -7.061 1.00 98.00 81 ASN A N 1
ATOM 594 C CA . ASN A 1 81 ? 13.240 4.301 -6.837 1.00 98.00 81 ASN A CA 1
ATOM 595 C C . ASN A 1 81 ? 13.301 3.041 -5.960 1.00 98.00 81 ASN A C 1
ATOM 597 O O . ASN A 1 81 ? 13.976 2.081 -6.322 1.00 98.00 81 ASN A O 1
ATOM 601 N N . ILE A 1 82 ? 12.529 3.003 -4.871 1.00 98.12 82 ILE A N 1
ATOM 602 C CA . ILE A 1 82 ? 12.426 1.831 -3.989 1.00 98.12 82 ILE A CA 1
ATOM 603 C C . ILE A 1 82 ? 11.967 0.590 -4.762 1.00 98.12 82 ILE A C 1
ATOM 605 O O . ILE A 1 82 ? 12.557 -0.483 -4.612 1.00 98.12 82 ILE A O 1
ATOM 609 N N . ILE A 1 83 ? 10.955 0.739 -5.626 1.00 98.12 83 ILE A N 1
ATOM 610 C CA . ILE A 1 83 ? 10.483 -0.346 -6.494 1.00 98.12 83 ILE A CA 1
ATOM 611 C C . ILE A 1 83 ? 11.618 -0.807 -7.401 1.00 98.12 83 ILE A C 1
ATOM 613 O O . ILE A 1 83 ? 11.908 -1.996 -7.426 1.00 98.12 83 ILE A O 1
ATOM 617 N N . ARG A 1 84 ? 12.298 0.108 -8.103 1.00 96.88 84 ARG A N 1
ATOM 618 C CA . ARG A 1 84 ? 13.392 -0.223 -9.031 1.00 96.88 84 ARG A CA 1
ATOM 619 C C . ARG A 1 84 ? 14.536 -0.978 -8.349 1.00 96.88 84 ARG A C 1
ATOM 621 O O . ARG A 1 84 ? 15.047 -1.941 -8.914 1.00 96.88 84 ARG A O 1
ATOM 628 N N . GLU A 1 85 ? 14.890 -0.581 -7.131 1.00 96.88 85 GLU A N 1
ATOM 629 C CA . GLU A 1 85 ? 15.932 -1.224 -6.322 1.00 96.88 85 GLU A CA 1
ATOM 630 C C . GLU A 1 85 ? 15.481 -2.541 -5.673 1.00 96.88 85 GLU A C 1
ATOM 632 O O . GLU A 1 85 ? 16.313 -3.286 -5.159 1.00 96.88 85 GLU A O 1
AT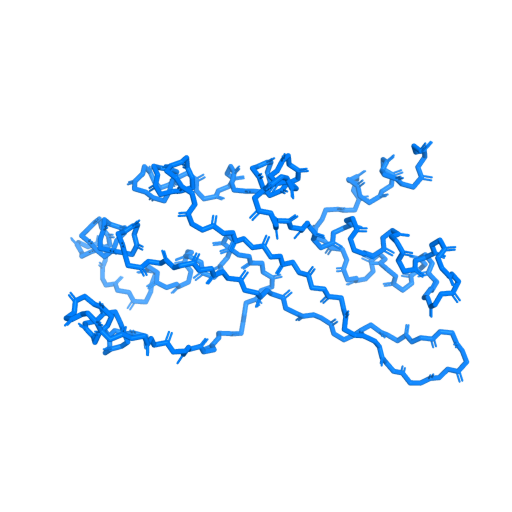OM 637 N N . GLY A 1 86 ? 14.184 -2.868 -5.701 1.00 96.00 86 GLY A N 1
ATOM 638 C CA . GLY A 1 86 ? 13.665 -4.082 -5.070 1.00 96.00 86 GLY A CA 1
ATOM 639 C C . GLY A 1 86 ? 13.543 -4.022 -3.561 1.00 96.00 86 GLY A C 1
ATOM 640 O O . GLY A 1 86 ? 13.544 -5.065 -2.915 1.00 96.00 86 GLY A O 1
ATOM 641 N N . LYS A 1 87 ? 13.495 -2.824 -2.985 1.00 97.25 87 LYS A N 1
ATOM 642 C CA . LYS A 1 87 ? 13.488 -2.624 -1.535 1.00 97.25 87 LYS A CA 1
ATOM 643 C C . LYS A 1 87 ? 12.064 -2.423 -1.017 1.00 97.25 87 LYS A C 1
ATOM 645 O O . LYS A 1 87 ? 11.821 -1.531 -0.218 1.00 97.25 87 LYS A O 1
ATOM 650 N N . THR A 1 88 ? 11.111 -3.230 -1.483 1.00 95.56 88 THR A N 1
ATOM 651 C CA . THR A 1 88 ? 9.667 -3.065 -1.213 1.00 95.56 88 THR A CA 1
ATOM 652 C C . THR A 1 88 ? 9.314 -3.035 0.276 1.00 95.56 88 THR A C 1
ATOM 654 O O . THR A 1 88 ? 8.400 -2.313 0.657 1.00 95.56 88 THR A O 1
ATOM 657 N N . HIS A 1 89 ? 10.106 -3.688 1.130 1.00 94.19 89 HIS A N 1
ATOM 658 C CA . HIS A 1 89 ? 10.021 -3.584 2.594 1.00 94.19 89 HIS A CA 1
ATOM 659 C C . HIS A 1 89 ? 10.166 -2.147 3.143 1.00 94.19 89 HIS A C 1
ATOM 661 O O . HIS A 1 89 ? 9.710 -1.865 4.241 1.00 94.19 89 HIS A O 1
ATOM 667 N N . GLN A 1 90 ? 10.783 -1.219 2.402 1.00 96.12 90 GLN A N 1
ATOM 668 C CA . GLN A 1 90 ? 10.925 0.186 2.809 1.00 96.12 90 GLN A CA 1
ATOM 669 C C . GLN A 1 90 ? 9.677 1.029 2.517 1.00 96.12 90 GLN A C 1
ATOM 671 O O . GLN A 1 90 ? 9.582 2.162 2.987 1.00 96.12 90 GLN A O 1
ATOM 676 N N . LEU A 1 91 ? 8.728 0.515 1.725 1.00 96.81 91 LEU A N 1
ATOM 677 C CA . LEU A 1 91 ? 7.553 1.283 1.304 1.00 96.81 91 LEU A CA 1
ATOM 678 C C . LEU A 1 91 ? 6.640 1.642 2.472 1.00 96.81 91 LEU A C 1
ATOM 680 O O . LEU A 1 91 ? 6.015 2.694 2.435 1.00 96.81 91 LEU A O 1
ATOM 684 N N . GLU A 1 92 ? 6.592 0.814 3.509 1.00 93.81 92 GLU A N 1
ATOM 685 C CA . GLU A 1 92 ? 5.768 1.064 4.689 1.00 93.81 92 GLU A CA 1
ATOM 686 C C . GLU A 1 92 ? 6.168 2.362 5.404 1.00 93.81 92 GLU A C 1
ATOM 688 O O . GLU A 1 92 ? 5.332 3.245 5.599 1.00 93.81 92 GLU A O 1
ATOM 693 N N . ALA A 1 93 ? 7.464 2.553 5.668 1.00 94.19 93 ALA A N 1
ATOM 694 C CA . ALA A 1 93 ? 7.984 3.790 6.255 1.00 94.19 93 ALA A CA 1
ATOM 695 C C . ALA A 1 93 ? 7.714 5.022 5.368 1.00 94.19 93 ALA A C 1
ATOM 697 O O . ALA A 1 93 ? 7.430 6.119 5.861 1.00 94.19 93 ALA A O 1
ATOM 698 N N . VAL A 1 94 ? 7.763 4.850 4.042 1.00 97.25 94 VAL A N 1
ATOM 699 C CA . VAL A 1 94 ? 7.428 5.923 3.093 1.00 97.25 94 VAL A CA 1
ATOM 700 C C . VAL A 1 94 ? 5.940 6.263 3.135 1.00 97.25 94 VAL A C 1
ATOM 702 O O . VAL A 1 94 ? 5.596 7.439 3.115 1.00 97.25 94 VAL A O 1
ATOM 705 N N . ILE A 1 95 ? 5.052 5.273 3.249 1.00 97.69 95 ILE A N 1
ATOM 706 C CA . ILE A 1 95 ? 3.607 5.508 3.390 1.00 97.69 95 ILE A CA 1
ATOM 707 C C . ILE A 1 95 ? 3.315 6.250 4.699 1.00 97.69 95 ILE A C 1
ATOM 709 O O . ILE A 1 95 ? 2.562 7.223 4.693 1.00 97.69 95 ILE A O 1
ATOM 713 N N . GLN A 1 96 ? 3.931 5.829 5.809 1.00 94.38 96 GLN A N 1
ATOM 714 C CA . GLN A 1 96 ? 3.745 6.449 7.127 1.00 94.38 96 GLN A CA 1
ATOM 715 C C . GLN A 1 96 ? 4.119 7.941 7.139 1.00 94.38 96 GLN A C 1
ATOM 717 O O . GLN A 1 96 ? 3.467 8.741 7.813 1.00 94.38 96 GLN A O 1
ATOM 722 N N . THR A 1 97 ? 5.150 8.323 6.382 1.00 94.94 97 THR A N 1
ATOM 723 C CA . THR A 1 97 ? 5.654 9.706 6.309 1.00 94.94 97 THR A CA 1
ATOM 724 C C . THR A 1 97 ? 5.106 10.502 5.117 1.00 94.94 97 THR A C 1
ATOM 726 O O . THR A 1 97 ? 5.193 11.726 5.109 1.00 94.94 97 THR A O 1
ATOM 729 N N . GLY A 1 98 ? 4.465 9.847 4.143 1.00 96.62 98 GLY A N 1
ATOM 730 C CA . GLY A 1 98 ? 4.011 10.432 2.876 1.00 96.62 98 GLY A CA 1
ATOM 731 C C . GLY A 1 98 ? 2.631 11.097 2.894 1.00 96.62 98 GLY A C 1
ATOM 732 O O . GLY A 1 98 ? 2.009 11.226 1.837 1.00 96.62 98 GLY A O 1
ATOM 733 N N . ALA A 1 99 ? 2.127 11.512 4.059 1.00 95.38 99 ALA A N 1
ATOM 734 C CA . ALA A 1 99 ? 0.793 12.111 4.193 1.00 95.38 99 ALA A CA 1
ATOM 735 C C . ALA A 1 99 ? 0.596 13.357 3.306 1.00 95.38 99 ALA A C 1
ATOM 737 O O . ALA A 1 99 ? -0.483 13.556 2.752 1.00 95.38 99 ALA A O 1
ATOM 738 N N . GLU A 1 100 ? 1.645 14.160 3.099 1.00 96.62 100 GLU A N 1
ATOM 739 C CA . GLU A 1 100 ? 1.620 15.329 2.202 1.00 96.62 100 GLU A CA 1
ATOM 740 C C . GLU A 1 100 ? 1.364 14.968 0.728 1.00 96.62 100 GLU A C 1
ATOM 742 O O . GLU A 1 100 ? 0.861 15.782 -0.044 1.00 96.62 100 GLU A O 1
ATOM 747 N N . HIS A 1 101 ? 1.664 13.727 0.339 1.00 97.12 101 HIS A N 1
ATOM 748 C CA . HIS A 1 101 ? 1.404 13.185 -0.992 1.00 97.12 101 HIS A CA 1
ATOM 749 C C . HIS A 1 101 ? 0.074 12.422 -1.072 1.00 97.12 101 HIS A C 1
ATOM 751 O O . HIS A 1 101 ? -0.183 11.748 -2.069 1.00 97.12 101 HIS A O 1
ATOM 757 N N . GLY A 1 102 ? -0.761 12.499 -0.031 1.00 96.44 102 GLY A N 1
ATOM 758 C CA . GLY A 1 102 ? -2.021 11.763 0.061 1.00 96.44 102 GLY A CA 1
ATOM 759 C C . GLY A 1 102 ? -1.852 10.283 0.408 1.00 96.44 102 GLY A C 1
ATOM 760 O O . GLY A 1 102 ? -2.778 9.504 0.188 1.00 96.44 102 GLY A O 1
ATOM 761 N N . MET A 1 103 ? -0.683 9.873 0.916 1.00 98.38 103 MET A N 1
ATOM 762 C CA . MET A 1 103 ? -0.496 8.511 1.415 1.00 98.38 103 MET A CA 1
ATOM 763 C C . MET A 1 103 ? -1.134 8.333 2.788 1.00 98.38 103 MET A C 1
ATOM 765 O O . MET A 1 103 ? -1.244 9.269 3.582 1.00 98.38 103 MET A O 1
ATOM 769 N N . GLN A 1 104 ? -1.531 7.099 3.070 1.00 97.19 104 GLN A N 1
ATOM 770 C CA . GLN A 1 104 ? -2.188 6.736 4.315 1.00 97.19 104 GLN A CA 1
ATOM 771 C C . GLN A 1 104 ? -1.826 5.294 4.658 1.00 97.19 104 GLN A C 1
ATOM 773 O O . GLN A 1 104 ? -2.043 4.403 3.841 1.00 97.19 104 GLN A O 1
ATOM 778 N N . SER A 1 105 ? -1.262 5.048 5.842 1.00 97.25 105 SER A N 1
ATOM 779 C CA . SER A 1 105 ? -1.000 3.677 6.294 1.00 97.25 105 SER A CA 1
ATOM 780 C C . SER A 1 105 ? -2.284 3.014 6.792 1.00 97.25 105 SER A C 1
ATOM 782 O O . SER A 1 105 ? -3.209 3.687 7.267 1.00 97.25 105 SER A O 1
ATOM 784 N N . MET A 1 106 ? -2.342 1.682 6.705 1.00 97.69 106 MET A N 1
ATOM 785 C CA . MET A 1 106 ? -3.459 0.916 7.265 1.00 97.69 106 MET A CA 1
ATOM 786 C C . MET A 1 106 ? -3.606 1.194 8.766 1.00 97.69 106 MET A C 1
ATOM 788 O O . MET A 1 106 ? -4.693 1.541 9.222 1.00 97.69 106 MET A O 1
ATOM 792 N N . ASP A 1 107 ? -2.505 1.139 9.515 1.00 96.56 107 ASP A N 1
ATOM 793 C CA . ASP A 1 107 ? -2.531 1.251 10.976 1.00 96.56 107 ASP A CA 1
ATOM 794 C C . ASP A 1 107 ? -2.991 2.636 11.433 1.00 96.56 107 ASP A C 1
ATOM 796 O O . ASP A 1 107 ? -3.853 2.747 12.303 1.00 96.56 107 ASP A O 1
ATOM 800 N N . LYS A 1 108 ? -2.555 3.707 10.757 1.00 96.56 108 LYS A N 1
ATOM 801 C CA . LYS A 1 108 ? -3.064 5.059 11.027 1.00 96.56 108 LYS A CA 1
ATOM 802 C C . LYS A 1 108 ? -4.555 5.191 10.716 1.00 96.56 108 LYS A C 1
ATOM 804 O O . LYS A 1 108 ? -5.274 5.885 11.431 1.00 96.56 108 LYS A O 1
ATOM 809 N N . THR A 1 109 ? -5.039 4.511 9.678 1.00 97.94 109 THR A N 1
ATOM 810 C CA . THR A 1 109 ? -6.476 4.465 9.371 1.00 97.94 109 THR A CA 1
ATOM 811 C C . THR A 1 109 ? -7.262 3.802 10.489 1.00 97.94 109 THR A C 1
ATOM 813 O O . THR A 1 109 ? -8.282 4.333 10.918 1.00 97.94 109 THR A O 1
ATOM 816 N N . LEU A 1 110 ? -6.779 2.662 10.980 1.00 98.19 110 LEU A N 1
ATOM 817 C CA . LEU A 1 110 ? -7.413 1.929 12.070 1.00 98.19 110 LEU A CA 1
ATOM 818 C C . LEU A 1 110 ? -7.430 2.749 13.361 1.00 98.19 110 LEU A C 1
ATOM 820 O O . LEU A 1 110 ? -8.480 2.850 13.987 1.00 98.19 110 LEU A O 1
ATOM 824 N N . VAL A 1 111 ? -6.320 3.404 13.713 1.00 97.88 111 VAL A N 1
ATOM 825 C CA . VAL A 1 111 ? -6.242 4.307 14.875 1.00 97.88 111 VAL A CA 1
ATOM 826 C C . VAL A 1 111 ? -7.257 5.442 14.774 1.00 97.88 111 VAL A C 1
ATOM 828 O O . VAL A 1 111 ? -8.008 5.685 15.718 1.00 97.88 111 VAL A O 1
ATOM 831 N N . ASN A 1 112 ? -7.380 6.078 13.607 1.00 97.56 112 ASN A N 1
ATOM 832 C CA . ASN A 1 112 ? -8.393 7.113 13.396 1.00 97.56 112 ASN A CA 1
ATOM 833 C C . ASN A 1 112 ? -9.824 6.575 13.585 1.00 97.56 112 ASN A C 1
ATOM 835 O O . ASN A 1 112 ? -10.662 7.251 14.181 1.00 97.56 112 ASN A O 1
ATOM 839 N N . LEU A 1 113 ? -10.109 5.357 13.111 1.00 98.25 113 LEU A N 1
ATOM 840 C CA . LEU A 1 113 ? -11.415 4.711 13.282 1.00 98.25 113 LEU A CA 1
ATOM 841 C C . LEU A 1 113 ? -11.702 4.328 14.744 1.00 98.25 113 LEU A C 1
ATOM 843 O O . LEU A 1 113 ? -12.857 4.406 15.171 1.00 98.25 113 LEU A O 1
ATOM 847 N N . ILE A 1 114 ? -10.675 3.948 15.513 1.00 98.12 114 ILE A N 1
ATOM 848 C CA . ILE A 1 114 ? -10.787 3.720 16.961 1.00 98.12 114 ILE A CA 1
ATOM 849 C C . ILE A 1 114 ? -11.112 5.036 17.671 1.00 98.12 114 ILE A C 1
ATOM 851 O O . ILE A 1 114 ? -12.071 5.096 18.437 1.00 98.12 114 ILE A O 1
ATOM 855 N N . HIS A 1 115 ? -10.359 6.108 17.401 1.00 97.44 115 HIS A N 1
ATOM 856 C CA . HIS A 1 115 ? -10.590 7.415 18.025 1.00 97.44 115 HIS A CA 1
ATOM 857 C C . HIS A 1 115 ? -11.958 8.008 17.677 1.00 97.44 115 HIS A C 1
ATOM 859 O O . HIS A 1 115 ? -12.568 8.677 18.507 1.00 97.44 115 HIS A O 1
ATOM 865 N N . ALA A 1 116 ? -12.472 7.718 16.482 1.00 97.50 116 ALA A N 1
ATOM 866 C CA . ALA A 1 116 ? -13.829 8.071 16.081 1.00 97.50 116 ALA A CA 1
ATOM 867 C C . ALA A 1 116 ? -14.919 7.202 16.747 1.00 97.50 116 ALA A C 1
ATOM 869 O O . ALA A 1 116 ? -16.101 7.392 16.466 1.00 97.50 116 ALA A O 1
ATOM 870 N N . GLY A 1 117 ? -14.556 6.217 17.577 1.00 97.31 117 GLY A N 1
ATOM 871 C CA . GLY A 1 117 ? -15.493 5.294 18.225 1.00 97.31 117 GLY A CA 1
ATOM 872 C C . GLY A 1 117 ? -16.217 4.361 17.250 1.00 97.31 117 GLY A C 1
ATOM 873 O O . GLY A 1 117 ? -17.284 3.845 17.570 1.00 97.31 117 GLY A O 1
ATOM 874 N N . THR A 1 118 ? -15.673 4.171 16.043 1.00 98.19 118 THR A N 1
ATOM 875 C CA . THR A 1 118 ? -16.329 3.409 14.969 1.00 98.19 118 THR A CA 1
ATOM 876 C C . THR A 1 118 ? -15.997 1.917 15.028 1.00 98.19 118 THR A C 1
ATOM 878 O O . THR A 1 118 ? -16.857 1.078 14.750 1.00 98.19 118 THR A O 1
ATOM 881 N N . ILE A 1 119 ? -14.766 1.572 15.413 1.00 98.38 119 ILE A N 1
ATOM 882 C CA . ILE A 1 119 ? -14.297 0.191 15.605 1.00 98.38 119 ILE A CA 1
ATOM 883 C C . ILE A 1 119 ? -13.662 0.043 16.993 1.00 98.38 119 ILE A C 1
ATOM 885 O O . ILE A 1 119 ? -13.224 1.031 17.583 1.00 98.38 119 ILE A O 1
ATOM 889 N N . SER A 1 120 ? -13.599 -1.182 17.521 1.00 98.00 120 SER A N 1
ATOM 890 C CA . SER A 1 120 ? -12.873 -1.454 18.766 1.00 98.00 120 SER A CA 1
ATOM 891 C C . SER A 1 120 ? -11.373 -1.623 18.501 1.00 98.00 120 SER A C 1
ATOM 893 O O . SER A 1 120 ? -10.956 -1.991 17.402 1.00 98.00 120 SER A O 1
ATOM 895 N N . TYR A 1 121 ? -10.552 -1.393 19.528 1.00 97.06 121 TYR A N 1
ATOM 896 C CA . TYR A 1 121 ? -9.116 -1.674 19.462 1.00 97.06 121 TYR A CA 1
ATOM 897 C C . TYR A 1 121 ? -8.833 -3.168 19.220 1.00 97.06 121 TYR A C 1
ATOM 899 O O . TYR A 1 121 ? -7.952 -3.507 18.435 1.00 97.06 121 TYR A O 1
ATOM 907 N N . GLU A 1 122 ? -9.618 -4.064 19.827 1.00 96.25 122 GLU A N 1
ATOM 908 C CA . GLU A 1 122 ? -9.498 -5.511 19.597 1.00 96.25 122 GLU A CA 1
ATOM 909 C C . GLU A 1 122 ? -9.729 -5.882 18.130 1.00 96.25 122 GLU A C 1
ATOM 911 O O . GLU A 1 122 ? -8.938 -6.636 17.565 1.00 96.25 122 GLU A O 1
ATOM 916 N N . GLU A 1 123 ? -10.758 -5.312 17.492 1.00 96.25 123 GLU A N 1
ATOM 917 C CA . GLU A 1 123 ? -10.995 -5.537 16.068 1.00 96.25 123 GLU A CA 1
ATOM 918 C C . GLU A 1 123 ? -9.869 -4.950 15.226 1.00 96.25 123 GLU A C 1
ATOM 920 O O . GLU A 1 123 ? -9.335 -5.641 14.367 1.00 96.25 123 GLU A O 1
ATOM 925 N N . ALA A 1 124 ? -9.436 -3.719 15.498 1.00 97.12 124 ALA A N 1
ATOM 926 C CA . ALA A 1 124 ? -8.347 -3.095 14.753 1.00 97.12 124 ALA A CA 1
ATOM 927 C C . ALA A 1 124 ? -7.069 -3.950 14.716 1.00 97.12 124 ALA A C 1
ATOM 929 O O . ALA A 1 124 ? -6.470 -4.085 13.651 1.00 97.12 124 ALA A O 1
ATOM 930 N N . ARG A 1 125 ? -6.686 -4.599 15.825 1.00 96.38 125 ARG A N 1
ATOM 931 C CA . ARG A 1 125 ? -5.503 -5.483 15.877 1.00 96.38 125 ARG A CA 1
ATOM 932 C C . ARG A 1 125 ? -5.577 -6.654 14.900 1.00 96.38 125 ARG A C 1
ATOM 934 O O . ARG A 1 125 ? -4.551 -7.040 14.349 1.00 96.38 125 ARG A O 1
ATOM 941 N N . ASN A 1 126 ? -6.770 -7.191 14.642 1.00 96.00 126 ASN A N 1
ATOM 942 C CA . ASN A 1 126 ? -6.960 -8.280 13.676 1.00 96.00 126 ASN A CA 1
ATOM 943 C C . ASN A 1 126 ? -6.731 -7.831 12.223 1.00 96.00 126 ASN A C 1
ATOM 945 O O . ASN A 1 126 ? -6.502 -8.663 11.345 1.00 96.00 126 ASN A O 1
ATOM 949 N N . TYR A 1 127 ? -6.810 -6.523 11.965 1.00 96.00 127 TYR A N 1
ATOM 950 C CA . TYR A 1 127 ? -6.672 -5.919 10.641 1.00 96.00 127 TYR A CA 1
ATOM 951 C C . TYR A 1 127 ? -5.476 -4.971 10.536 1.00 96.00 127 TYR A C 1
ATOM 953 O O . TYR A 1 127 ? -5.371 -4.286 9.519 1.00 96.00 127 TYR A O 1
ATOM 961 N N . ALA A 1 128 ? -4.581 -4.923 11.522 1.00 94.44 128 ALA A N 1
ATOM 962 C CA . ALA A 1 128 ? -3.344 -4.151 11.443 1.00 94.44 128 ALA A CA 1
ATOM 963 C C . ALA A 1 128 ? -2.361 -4.780 10.438 1.00 94.44 128 ALA A C 1
ATOM 965 O O . ALA A 1 128 ? -2.473 -5.961 10.081 1.00 94.44 128 ALA A O 1
ATOM 966 N N . ILE A 1 129 ? -1.441 -3.977 9.913 1.00 92.56 129 ILE A N 1
ATOM 967 C CA . ILE A 1 129 ? -0.272 -4.463 9.171 1.00 92.56 129 ILE A CA 1
ATOM 968 C C . ILE A 1 129 ? 0.862 -4.706 10.160 1.00 92.56 129 ILE A C 1
ATOM 970 O O . ILE A 1 129 ? 1.375 -5.824 10.209 1.00 92.56 129 ILE A O 1
ATOM 974 N N . ASP A 1 130 ? 1.151 -3.712 10.999 1.00 92.50 130 ASP A N 1
ATOM 975 C CA . ASP A 1 130 ? 2.097 -3.808 12.101 1.00 92.50 130 ASP A CA 1
ATOM 976 C C . ASP A 1 130 ? 1.391 -3.472 13.429 1.00 92.50 130 ASP A C 1
ATOM 978 O O . ASP A 1 130 ? 0.892 -2.367 13.658 1.00 92.50 130 ASP A O 1
ATOM 982 N N . ILE A 1 131 ? 1.315 -4.468 14.318 1.00 93.62 131 ILE A N 1
ATOM 983 C CA . ILE A 1 131 ? 0.663 -4.329 15.628 1.00 93.62 131 ILE A CA 1
ATOM 984 C C . ILE A 1 131 ? 1.468 -3.393 16.538 1.00 93.62 131 ILE A C 1
ATOM 986 O O . ILE A 1 131 ? 0.870 -2.635 17.301 1.00 93.62 131 ILE A O 1
ATOM 990 N N . ASP A 1 132 ? 2.799 -3.412 16.452 1.00 94.38 132 ASP A N 1
ATOM 991 C CA . ASP A 1 132 ? 3.648 -2.561 17.284 1.00 94.38 132 ASP A CA 1
ATOM 992 C C . ASP A 1 132 ? 3.497 -1.089 16.869 1.00 94.38 132 ASP A C 1
ATOM 994 O O . ASP A 1 132 ? 3.433 -0.197 17.721 1.00 94.38 132 ASP A O 1
ATOM 998 N N . GLU A 1 133 ? 3.362 -0.829 15.566 1.00 93.44 133 GLU A N 1
ATOM 999 C CA . GLU A 1 133 ? 3.061 0.505 15.038 1.00 93.44 133 GLU A CA 1
ATOM 1000 C C . GLU A 1 133 ? 1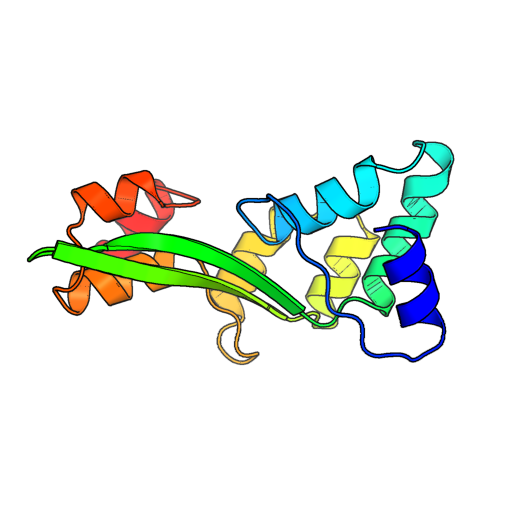.657 0.978 15.435 1.00 93.44 133 GLU A C 1
ATOM 1002 O O . GLU A 1 133 ? 1.501 2.120 15.878 1.00 93.44 133 GLU A O 1
ATOM 1007 N N . LEU A 1 134 ? 0.643 0.108 15.342 1.00 95.88 134 LEU A N 1
ATOM 1008 C CA . LEU A 1 134 ? -0.709 0.403 15.828 1.00 95.88 134 LEU A CA 1
ATOM 1009 C C . LEU A 1 134 ? -0.673 0.832 17.305 1.00 95.88 134 LEU A C 1
ATOM 1011 O O . LEU A 1 134 ? -1.235 1.866 17.673 1.00 95.88 134 LEU A O 1
ATOM 1015 N N . ASP A 1 135 ? 0.026 0.069 18.145 1.00 95.88 135 ASP A N 1
ATOM 1016 C CA . ASP A 1 135 ? 0.152 0.336 19.579 1.00 95.88 135 ASP A CA 1
ATOM 1017 C C . ASP A 1 135 ? 0.919 1.627 19.867 1.00 95.88 135 ASP A C 1
ATOM 1019 O O . ASP A 1 135 ? 0.588 2.349 20.813 1.00 95.88 135 ASP A O 1
ATOM 1023 N N . ARG A 1 136 ? 1.937 1.939 19.059 1.00 95.19 136 ARG A N 1
ATOM 1024 C CA . ARG A 1 136 ? 2.688 3.194 19.151 1.00 95.19 136 ARG A CA 1
ATOM 1025 C C . ARG A 1 136 ? 1.802 4.392 18.820 1.00 95.19 136 ARG A C 1
ATOM 1027 O O . ARG A 1 136 ? 1.802 5.361 19.577 1.00 95.19 136 ARG A O 1
ATOM 1034 N N . LEU A 1 137 ? 1.046 4.316 17.726 1.00 94.75 137 LEU A N 1
ATOM 1035 C CA . LEU A 1 137 ? 0.139 5.372 17.273 1.00 94.75 137 LEU A CA 1
ATOM 1036 C C . LEU A 1 137 ? -1.039 5.591 18.232 1.00 94.75 137 LEU A C 1
ATOM 1038 O O . LEU A 1 137 ? -1.481 6.718 18.403 1.00 94.75 137 LEU A O 1
ATOM 1042 N N . MET A 1 138 ? -1.518 4.548 18.911 1.00 94.81 138 MET A N 1
ATOM 1043 C CA . MET A 1 138 ? -2.560 4.679 19.940 1.00 94.81 138 MET A CA 1
ATOM 1044 C C . MET A 1 138 ? -2.105 5.452 21.188 1.00 94.81 138 MET A C 1
ATOM 1046 O O . MET A 1 138 ? -2.944 5.908 21.966 1.00 94.81 138 MET A O 1
ATOM 1050 N N . ARG A 1 139 ? -0.791 5.554 21.426 1.00 91.44 139 ARG A N 1
ATOM 1051 C CA . ARG A 1 139 ? -0.212 6.258 22.585 1.00 91.44 139 ARG A CA 1
ATOM 1052 C C . ARG A 1 139 ? 0.137 7.719 22.297 1.00 91.44 139 ARG A C 1
ATOM 1054 O O . ARG A 1 139 ? 0.425 8.439 23.253 1.00 91.44 139 ARG A O 1
ATOM 1061 N N . SER A 1 140 ? 0.195 8.116 21.024 1.00 78.69 140 SER A N 1
ATOM 1062 C CA . SER A 1 140 ? 0.520 9.483 20.586 1.00 78.69 140 SER A CA 1
ATOM 1063 C C . SER A 1 140 ? -0.712 10.368 20.537 1.00 78.69 140 SER A C 1
ATOM 1065 O O . SER A 1 140 ? -0.606 11.525 20.993 1.00 78.69 140 SER A O 1
#

pLDDT: mean 95.74, std 3.07, range [78.69, 98.62]

Secondary structure (DSSP, 8-state):
-HHHHHHHHTT---------SSHHHHHHHHHHTS-TTTHHHHHHHHHHH--EEEEEEEEEPTTSSEEEEEEEEE--HHHHHHHHHT-GGGHHHHHHHGGGGT-B-HHHHHHHHHHTTSS-HHHHHHT-S-HHHHHHHTT-

Radius of gyration: 16.25 Å; chains: 1; bounding box: 39×31×47 Å